Protein AF-K7KKY9-F1 (afdb_monomer_lite)

Secondary structure (DSSP, 8-state):
-PPPPPPPPPP--PPP--------------------TTTT-GGGGSHHHHHHHHHHHHHHHHHHHHHHT-SB-TTSSBSEEEEEEETTEEEEEE------

Radius of gyration: 30.66 Å; chains: 1; bounding box: 56×53×82 Å

Sequence (100 aa):
MASVPSPSPPPRSSPNNQVEAATNNGASHVDDKKPNFTDGLDHLDSPQCIERFKKYDDDYAHRLLAKYFSNKNFNGGNIFDLEITVNDEIIKSSRSCSRF

Organism: Glycine max (NCBI:txid3847)

pLDDT: mean 72.51, std 18.18, range [37.28, 96.31]

Foldseek 3Di:
DDDDDDDDDDDDDDDDDDDDDDDDPPPPPPVPPPPPPCVPCVCCPPPVNVVVVVVVVVVVVVVVCCVPVDCAHPVRHGQFPDWDADPNDIDTDGDPDPDD

Structure (mmCIF, N/CA/C/O backbone):
data_AF-K7KKY9-F1
#
_entry.id   AF-K7KKY9-F1
#
loop_
_atom_site.group_PDB
_atom_site.id
_atom_site.type_symbol
_atom_site.label_atom_id
_atom_site.label_alt_id
_atom_site.label_comp_id
_atom_site.label_asym_id
_atom_site.label_entity_id
_atom_site.label_seq_id
_atom_site.pdbx_PDB_ins_code
_atom_site.Cartn_x
_atom_site.Cartn_y
_atom_site.Cartn_z
_atom_site.occupancy
_atom_site.B_iso_or_equiv
_atom_site.auth_seq_id
_atom_site.auth_comp_id
_atom_site.auth_asym_id
_atom_site.auth_atom_id
_atom_site.pdbx_PDB_model_num
ATOM 1 N N . MET A 1 1 ? -36.233 49.064 2.083 1.00 43.88 1 MET A N 1
ATOM 2 C CA . MET A 1 1 ? -35.996 47.650 1.726 1.00 43.88 1 MET A CA 1
ATOM 3 C C . MET A 1 1 ? -35.487 47.616 0.296 1.00 43.88 1 MET A C 1
ATOM 5 O O . MET A 1 1 ? -36.181 48.130 -0.567 1.00 43.88 1 MET A O 1
ATOM 9 N N . ALA A 1 2 ? -34.270 47.127 0.056 1.00 44.62 2 ALA A N 1
ATOM 10 C CA . ALA A 1 2 ? -33.707 47.010 -1.290 1.00 44.62 2 ALA A CA 1
ATOM 11 C C . ALA A 1 2 ? -33.862 45.557 -1.762 1.00 44.62 2 ALA A C 1
ATOM 13 O O . ALA A 1 2 ? -33.429 44.642 -1.065 1.00 44.62 2 ALA A O 1
ATOM 14 N N . SER A 1 3 ? -34.530 45.353 -2.898 1.00 50.00 3 SER A N 1
ATOM 15 C CA . SER A 1 3 ? -34.741 44.042 -3.521 1.00 50.00 3 SER A CA 1
ATOM 16 C C . SER A 1 3 ? -33.674 43.840 -4.599 1.00 50.00 3 SER A C 1
ATOM 18 O O . SER A 1 3 ? -33.512 44.694 -5.469 1.00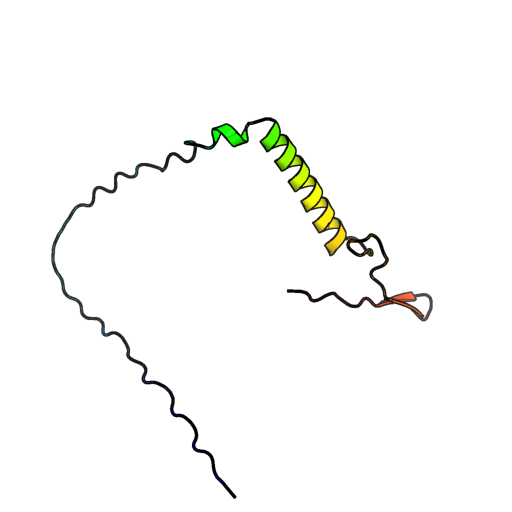 50.00 3 SER A O 1
ATOM 20 N N . VAL A 1 4 ? -32.903 42.756 -4.505 1.00 56.69 4 VAL A N 1
ATOM 21 C CA . VAL A 1 4 ? -31.836 42.408 -5.459 1.00 56.69 4 VAL A CA 1
ATOM 22 C C . VAL A 1 4 ? -32.437 41.521 -6.559 1.00 56.69 4 VAL A C 1
ATOM 24 O O . VAL A 1 4 ? -33.171 40.590 -6.221 1.00 56.69 4 VAL A O 1
ATOM 27 N N . PRO A 1 5 ? -32.167 41.760 -7.857 1.00 57.28 5 PRO A N 1
ATOM 28 C CA . PRO A 1 5 ? -32.736 40.948 -8.925 1.00 57.28 5 PRO A CA 1
ATOM 29 C C . PRO A 1 5 ? -31.984 39.617 -9.083 1.00 57.28 5 PRO A C 1
ATOM 31 O O . PRO A 1 5 ? -30.758 39.557 -9.016 1.00 57.28 5 PRO A O 1
ATOM 34 N N . SER A 1 6 ? -32.749 38.547 -9.303 1.00 63.19 6 SER A N 1
ATOM 35 C CA . SER A 1 6 ? -32.262 37.181 -9.533 1.00 63.19 6 SER A CA 1
ATOM 36 C C . SER A 1 6 ? -31.688 37.011 -10.954 1.00 63.19 6 SER A C 1
ATOM 38 O O . SER A 1 6 ? -32.316 37.489 -11.904 1.00 63.19 6 SER A O 1
ATOM 40 N N . PRO A 1 7 ? -30.546 36.325 -11.157 1.00 61.25 7 PRO A N 1
ATOM 41 C CA . PRO A 1 7 ? -30.021 36.067 -12.496 1.00 61.25 7 PRO A CA 1
ATOM 42 C C . PRO A 1 7 ? -30.783 34.931 -13.206 1.00 61.25 7 PRO A C 1
ATOM 44 O O . PRO A 1 7 ? -31.100 33.899 -12.617 1.00 61.25 7 PRO A O 1
ATOM 47 N N . SER A 1 8 ? -31.069 35.131 -14.496 1.00 65.00 8 SER A N 1
ATOM 48 C CA . SER A 1 8 ? -31.740 34.156 -15.374 1.00 65.00 8 SER A CA 1
ATOM 49 C C . SER A 1 8 ? -30.780 33.055 -15.864 1.00 65.00 8 SER A C 1
ATOM 51 O O . SER A 1 8 ? -29.586 33.325 -16.014 1.00 65.00 8 SER A O 1
ATOM 53 N N . PRO A 1 9 ? -31.264 31.828 -16.149 1.00 67.75 9 PRO A N 1
ATOM 54 C CA . PRO A 1 9 ? -30.419 30.733 -16.626 1.00 67.75 9 PRO A CA 1
ATOM 55 C C . PRO A 1 9 ? -30.000 30.922 -18.099 1.00 67.75 9 PRO A C 1
ATOM 57 O O . PRO A 1 9 ? -30.747 31.521 -18.876 1.00 67.75 9 PRO A O 1
ATOM 60 N N . PRO A 1 10 ? -28.830 30.396 -18.516 1.00 62.44 10 PRO A N 1
ATOM 61 C CA . PRO A 1 10 ? -28.364 30.498 -19.897 1.00 62.44 10 PRO A CA 1
ATOM 62 C C . PRO A 1 10 ? -29.193 29.620 -20.859 1.00 62.44 10 PRO A C 1
ATOM 64 O O . PRO A 1 10 ? -29.723 28.580 -20.450 1.00 62.44 10 PRO A O 1
ATOM 67 N N . PRO A 1 11 ? -29.297 30.001 -22.148 1.00 49.47 11 PRO A N 1
ATOM 68 C CA . PRO A 1 11 ? -30.057 29.249 -23.139 1.00 49.47 11 PRO A CA 1
ATOM 69 C C . PRO A 1 11 ? -29.365 27.918 -23.463 1.00 49.47 11 PRO A C 1
ATOM 71 O O . PRO A 1 11 ? -28.170 27.874 -23.753 1.00 49.47 11 PRO A O 1
ATOM 74 N N . ARG A 1 12 ? -30.130 26.820 -23.451 1.00 48.84 12 ARG A N 1
ATOM 75 C CA . ARG A 1 12 ? -29.692 25.535 -24.012 1.00 48.84 12 ARG A CA 1
ATOM 76 C C . ARG A 1 12 ? -29.716 25.632 -25.535 1.00 48.84 12 ARG A C 1
ATOM 78 O O . ARG A 1 12 ? -30.790 25.601 -26.128 1.00 48.84 12 ARG A O 1
ATOM 85 N N . SER A 1 13 ? -28.551 25.713 -26.168 1.00 44.22 13 SER A N 1
ATOM 86 C CA . SER A 1 13 ? -28.420 25.432 -27.596 1.00 44.22 13 SER A CA 1
ATOM 87 C C . SER A 1 13 ? -28.188 23.933 -27.792 1.00 44.22 13 SER A C 1
ATOM 89 O O . SER A 1 13 ? -27.122 23.394 -27.507 1.00 44.22 13 SER A O 1
ATOM 91 N N . SER A 1 14 ? -29.225 23.245 -28.263 1.00 56.44 14 SER A N 1
ATOM 92 C CA . SER A 1 14 ? -29.117 21.909 -28.848 1.00 56.44 14 SER A CA 1
ATOM 93 C C . SER A 1 14 ? -28.397 22.007 -30.197 1.00 56.44 14 SER A C 1
ATOM 95 O O . SER A 1 14 ? -28.867 22.757 -31.056 1.00 56.44 14 SER A O 1
ATOM 97 N N . PRO A 1 15 ? -27.312 21.255 -30.453 1.00 43.00 15 PRO A N 1
ATOM 98 C CA . PRO A 1 15 ? -26.819 21.096 -31.808 1.00 43.00 15 PRO A CA 1
ATOM 99 C C . PRO A 1 15 ? -27.687 20.074 -32.536 1.00 43.00 15 PRO A C 1
ATOM 101 O O . PRO A 1 15 ? -27.815 18.914 -32.151 1.00 43.00 15 PRO A O 1
ATOM 104 N N . ASN A 1 16 ? -28.320 20.603 -33.568 1.00 37.28 16 ASN A N 1
ATOM 105 C CA . ASN A 1 16 ? -29.188 19.986 -34.545 1.00 37.28 16 ASN A CA 1
ATOM 106 C C . ASN A 1 16 ? -28.483 18.827 -35.280 1.00 37.28 16 ASN A C 1
ATOM 108 O O . ASN A 1 16 ? -27.345 18.983 -35.723 1.00 37.28 16 ASN A O 1
ATOM 112 N N . ASN A 1 17 ? -29.174 17.699 -35.459 1.00 44.09 17 ASN A N 1
ATOM 113 C CA . ASN A 1 17 ? -28.764 16.648 -36.389 1.00 44.09 17 ASN A CA 1
ATOM 114 C C . ASN A 1 17 ? -28.905 17.189 -37.818 1.00 44.09 17 ASN A C 1
ATOM 116 O O . ASN A 1 17 ? -30.010 17.218 -38.356 1.00 44.09 17 ASN A O 1
ATOM 120 N N . GLN A 1 18 ? -27.803 17.610 -38.436 1.00 39.59 18 GLN A N 1
ATOM 121 C CA . GLN A 1 18 ? -27.742 17.771 -39.886 1.00 39.59 18 GLN A CA 1
ATOM 122 C C . GLN A 1 18 ? -26.919 16.627 -40.466 1.00 39.59 18 GLN A C 1
ATOM 124 O O . GLN A 1 18 ? -25.715 16.517 -40.245 1.00 39.59 18 GLN A O 1
ATOM 129 N N . VAL A 1 19 ? -27.629 15.741 -41.161 1.00 46.28 19 VAL A N 1
ATOM 130 C CA . VAL A 1 19 ? -27.056 14.739 -42.048 1.00 46.28 19 VAL A CA 1
ATOM 131 C C . VAL A 1 19 ? -26.641 15.481 -43.317 1.00 46.28 19 VAL A C 1
ATOM 133 O O . VAL A 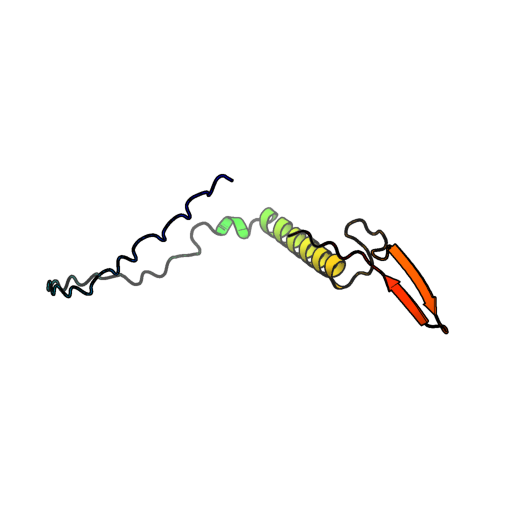1 19 ? -27.484 16.016 -44.030 1.00 46.28 19 VAL A O 1
ATOM 136 N N . GLU A 1 20 ? -25.346 15.554 -43.593 1.00 38.19 20 GLU A N 1
ATOM 137 C CA . GLU A 1 20 ? -24.867 15.918 -44.922 1.00 38.19 20 GLU A CA 1
ATOM 138 C C . GLU A 1 20 ? -23.992 14.767 -45.407 1.00 38.19 20 GLU A C 1
ATOM 140 O O . GLU A 1 20 ? -22.872 14.537 -44.948 1.00 38.19 20 GLU A O 1
ATOM 145 N N . ALA A 1 21 ? -24.597 13.952 -46.267 1.00 46.91 21 ALA A N 1
ATOM 146 C CA . ALA A 1 21 ? -23.957 12.835 -46.924 1.00 46.91 21 ALA A CA 1
ATOM 147 C C . ALA A 1 21 ? -22.989 13.381 -47.980 1.00 46.91 21 ALA A C 1
ATOM 149 O O . ALA A 1 21 ? -23.379 13.644 -49.114 1.00 46.91 21 ALA A O 1
ATOM 150 N N . ALA A 1 22 ? -21.721 13.534 -47.610 1.00 39.38 22 ALA A N 1
ATOM 151 C CA . ALA A 1 22 ? -20.632 13.656 -48.565 1.00 39.38 22 ALA A CA 1
ATOM 152 C C . ALA A 1 22 ? -19.919 12.304 -48.651 1.00 39.38 22 ALA A C 1
ATOM 154 O O . ALA A 1 22 ? -19.100 11.937 -47.812 1.00 39.38 22 ALA A O 1
ATOM 155 N N . THR A 1 23 ? -20.273 11.548 -49.686 1.00 50.31 23 THR A N 1
ATOM 156 C CA . THR A 1 23 ? -19.550 10.371 -50.157 1.00 50.31 23 THR A CA 1
ATOM 157 C C . THR A 1 23 ? -18.093 10.734 -50.436 1.00 50.31 23 THR A C 1
ATOM 159 O O . THR A 1 23 ? -17.776 11.281 -51.491 1.00 50.31 23 THR A O 1
ATOM 162 N N . ASN A 1 24 ? -17.184 10.374 -49.538 1.00 49.00 24 ASN A N 1
ATOM 163 C CA . ASN A 1 24 ? -15.874 9.933 -49.976 1.00 49.00 24 ASN A CA 1
ATOM 164 C C . ASN A 1 24 ? -15.533 8.638 -49.240 1.00 49.00 24 ASN A C 1
ATOM 166 O O . ASN A 1 24 ? -15.385 8.584 -48.025 1.00 49.00 24 ASN A O 1
ATOM 170 N N . ASN A 1 25 ? -15.464 7.559 -50.012 1.00 52.69 25 ASN A N 1
ATOM 171 C CA . ASN A 1 25 ? -14.835 6.323 -49.585 1.00 52.69 25 ASN A CA 1
ATOM 172 C C . ASN A 1 25 ? -13.324 6.550 -49.678 1.00 52.69 25 ASN A C 1
ATOM 174 O O . ASN A 1 25 ? -12.657 6.038 -50.574 1.00 52.69 25 ASN A O 1
ATOM 178 N N . GLY A 1 26 ? -12.790 7.385 -48.789 1.00 46.66 26 GLY A N 1
ATOM 179 C CA . GLY A 1 26 ? -11.370 7.398 -48.493 1.00 46.66 26 GLY A CA 1
ATOM 180 C C . GLY A 1 26 ? -11.100 6.187 -47.622 1.00 46.66 26 GLY A C 1
ATOM 181 O O . GLY A 1 26 ? -11.262 6.260 -46.408 1.00 46.66 26 GLY A O 1
ATOM 182 N N . ALA A 1 27 ? -10.750 5.058 -48.239 1.00 47.84 27 ALA A N 1
ATOM 183 C CA . ALA A 1 27 ? -10.185 3.928 -47.521 1.00 47.84 27 ALA A CA 1
ATOM 184 C C . ALA A 1 27 ? -8.899 4.410 -46.837 1.00 47.84 27 ALA A C 1
ATOM 186 O O . ALA A 1 27 ? -7.814 4.386 -47.412 1.00 47.84 27 ALA A O 1
ATOM 187 N N . SER A 1 28 ? -9.041 4.905 -45.609 1.00 50.50 28 SER A N 1
ATOM 188 C CA . SER A 1 28 ? -7.947 5.026 -44.669 1.00 50.50 28 SER A CA 1
ATOM 189 C C . SER A 1 28 ? -7.517 3.599 -44.399 1.00 50.50 28 SER A C 1
ATOM 191 O O . SER A 1 28 ? -8.109 2.913 -43.567 1.00 50.50 28 SER A O 1
ATOM 193 N N . HIS A 1 29 ? -6.519 3.135 -45.146 1.00 57.50 29 HIS A N 1
ATOM 194 C CA . HIS A 1 29 ? -5.704 2.019 -44.716 1.00 57.50 29 HIS A CA 1
ATOM 195 C C . HIS A 1 29 ? -5.000 2.486 -43.439 1.00 57.50 29 HIS A C 1
ATOM 197 O O . HIS A 1 29 ? -3.869 2.972 -43.463 1.00 57.50 29 HIS A O 1
ATOM 203 N N . VAL A 1 30 ? -5.726 2.409 -42.321 1.00 57.28 30 VAL A N 1
ATOM 204 C CA . VAL A 1 30 ? -5.119 2.261 -41.011 1.00 57.28 30 VAL A CA 1
ATOM 205 C C . VAL A 1 30 ? -4.450 0.909 -41.121 1.00 57.28 30 VAL A C 1
ATOM 207 O O . VAL A 1 30 ? -5.078 -0.130 -40.966 1.00 57.28 30 VAL A O 1
ATOM 210 N N . ASP A 1 31 ? -3.193 0.932 -41.551 1.00 62.53 31 ASP A N 1
ATOM 211 C CA . ASP A 1 31 ? -2.301 -0.181 -41.310 1.00 62.53 31 ASP A CA 1
ATOM 212 C C . ASP A 1 31 ? -2.428 -0.410 -39.803 1.00 62.53 31 ASP A C 1
ATOM 214 O O . ASP A 1 31 ? -2.091 0.492 -39.026 1.00 62.53 31 ASP A O 1
ATOM 218 N N . ASP A 1 32 ? -3.026 -1.532 -39.394 1.00 64.94 32 ASP A N 1
ATOM 219 C CA . ASP A 1 32 ? -3.125 -1.972 -38.001 1.00 64.94 32 ASP A CA 1
ATOM 220 C C . ASP A 1 32 ? -1.712 -2.323 -37.518 1.00 64.94 32 ASP A C 1
ATOM 222 O O . ASP A 1 32 ? -1.379 -3.449 -37.141 1.00 64.94 32 ASP A O 1
ATOM 226 N N . LYS A 1 33 ? -0.814 -1.343 -37.576 1.00 69.50 33 LYS A N 1
ATOM 227 C CA . LYS A 1 33 ? 0.549 -1.459 -37.130 1.00 69.50 33 LYS A CA 1
ATOM 228 C C . LYS A 1 33 ? 0.465 -1.378 -35.625 1.00 69.50 33 LYS A C 1
ATOM 230 O O . LYS A 1 33 ? 0.484 -0.297 -35.039 1.00 69.50 33 LYS A O 1
ATOM 235 N N . LYS A 1 34 ? 0.298 -2.556 -35.017 1.00 73.62 34 LYS A N 1
ATOM 236 C CA . LYS A 1 34 ? 0.362 -2.756 -33.574 1.00 73.62 34 LYS A CA 1
ATOM 237 C C . LYS A 1 34 ? 1.533 -1.917 -33.051 1.00 73.62 34 LYS A C 1
ATOM 239 O O . LYS A 1 34 ? 2.666 -2.182 -33.463 1.00 73.62 34 LYS A O 1
ATOM 244 N N . PRO A 1 35 ? 1.283 -0.897 -32.212 1.00 69.56 35 PRO A N 1
ATOM 245 C CA . PRO A 1 35 ? 2.355 -0.069 -31.693 1.00 69.56 35 PRO A CA 1
ATOM 246 C C . PRO A 1 35 ? 3.392 -0.970 -31.026 1.00 69.56 35 PRO A C 1
ATOM 248 O O . PRO A 1 35 ? 3.060 -1.855 -30.230 1.00 69.56 35 PRO A O 1
ATOM 251 N N . ASN A 1 36 ? 4.650 -0.793 -31.422 1.00 72.19 36 ASN A N 1
ATOM 252 C CA . ASN A 1 36 ? 5.757 -1.504 -30.814 1.00 72.19 36 ASN A CA 1
ATOM 253 C C . ASN A 1 36 ? 6.012 -0.858 -29.446 1.00 72.19 36 ASN A C 1
ATOM 255 O O . ASN A 1 36 ? 6.716 0.135 -29.337 1.00 72.19 36 ASN A O 1
ATOM 259 N N . PHE A 1 37 ? 5.370 -1.395 -28.409 1.00 70.19 37 PHE A N 1
ATOM 260 C CA . PHE A 1 37 ? 5.497 -0.900 -27.034 1.00 70.19 37 PHE A CA 1
ATOM 261 C C . PHE A 1 37 ? 6.848 -1.228 -26.386 1.00 70.19 37 PHE A C 1
ATOM 263 O O . PHE A 1 37 ? 7.093 -0.819 -25.255 1.00 70.19 37 PHE A O 1
ATOM 270 N N . THR A 1 38 ? 7.695 -2.006 -27.064 1.00 69.25 38 THR A N 1
ATOM 271 C CA . THR A 1 38 ? 9.021 -2.381 -26.565 1.00 69.25 38 THR A CA 1
ATOM 272 C C . THR A 1 38 ? 10.088 -1.344 -26.907 1.00 69.25 38 THR A C 1
ATOM 274 O O . THR A 1 38 ? 11.110 -1.299 -26.230 1.00 69.25 38 THR A O 1
ATOM 277 N N . ASP A 1 39 ? 9.843 -0.484 -27.900 1.00 71.25 39 ASP A N 1
ATOM 278 C CA . ASP A 1 39 ? 10.784 0.561 -28.302 1.00 71.25 39 ASP A CA 1
ATOM 279 C C . ASP A 1 39 ? 10.957 1.589 -27.167 1.00 71.25 39 ASP A C 1
ATOM 281 O O . ASP A 1 39 ? 10.020 2.295 -26.790 1.00 71.25 39 ASP A O 1
ATOM 285 N N . GLY A 1 40 ? 12.149 1.618 -26.562 1.00 73.00 40 GLY A N 1
ATOM 286 C CA . GLY A 1 40 ? 12.495 2.505 -25.445 1.00 73.00 40 GLY A CA 1
ATOM 287 C C . GLY A 1 40 ? 12.294 1.934 -24.035 1.00 73.00 40 GLY A C 1
ATOM 288 O O . GLY A 1 40 ? 12.532 2.654 -23.062 1.00 73.00 40 GLY A O 1
ATOM 289 N N . LEU A 1 41 ? 11.896 0.663 -23.891 1.00 79.75 41 LEU A N 1
ATOM 290 C CA . LEU A 1 41 ? 11.701 0.034 -22.577 1.00 79.75 41 LEU A CA 1
ATOM 291 C C . LEU A 1 41 ? 12.958 -0.660 -22.022 1.00 79.75 41 LEU A C 1
ATOM 293 O O . LEU A 1 41 ? 12.975 -1.032 -20.851 1.00 79.75 41 LEU A O 1
ATOM 297 N N . ASP A 1 42 ? 14.027 -0.772 -22.815 1.00 80.94 42 ASP A N 1
ATOM 298 C CA . ASP A 1 42 ? 15.272 -1.477 -22.456 1.00 80.94 42 ASP A CA 1
ATOM 299 C C . ASP A 1 42 ? 15.903 -0.976 -21.144 1.00 80.94 42 ASP A C 1
ATOM 301 O O . ASP A 1 42 ? 16.593 -1.705 -20.433 1.00 80.94 42 ASP A O 1
ATOM 305 N N . HIS A 1 43 ? 15.652 0.286 -20.781 1.00 80.50 43 HIS A N 1
ATOM 306 C CA . HIS A 1 43 ? 16.137 0.856 -19.528 1.00 80.50 43 HIS A CA 1
ATOM 307 C C . HIS A 1 43 ? 15.446 0.277 -18.280 1.00 80.50 43 HIS A C 1
ATOM 309 O O . HIS A 1 43 ? 16.001 0.383 -17.186 1.00 80.50 43 HIS A O 1
ATOM 315 N N . LEU A 1 44 ? 14.264 -0.341 -18.400 1.00 83.75 44 LEU A N 1
ATOM 316 C CA . LEU A 1 44 ? 13.550 -0.928 -17.259 1.00 83.75 44 LEU A CA 1
ATOM 317 C C . LEU A 1 44 ? 14.239 -2.181 -16.709 1.00 83.75 44 LEU A C 1
ATOM 319 O O . LEU A 1 44 ? 14.196 -2.401 -15.499 1.00 83.75 44 LEU A O 1
ATOM 323 N N . ASP A 1 45 ? 14.945 -2.927 -17.559 1.00 84.88 45 ASP A N 1
ATOM 324 C CA . ASP A 1 45 ? 15.741 -4.092 -17.154 1.00 84.88 45 ASP A CA 1
ATOM 325 C C . ASP A 1 45 ? 17.101 -3.703 -16.550 1.00 84.88 45 ASP A C 1
ATOM 327 O O . ASP A 1 45 ? 17.870 -4.555 -16.096 1.00 84.88 45 ASP A O 1
ATOM 331 N N . SER A 1 46 ? 17.412 -2.402 -16.496 1.00 91.00 46 SER A N 1
ATOM 332 C CA . SER A 1 46 ? 18.580 -1.909 -15.772 1.00 91.00 46 SER A CA 1
ATOM 333 C C . SER A 1 46 ? 18.506 -2.334 -14.299 1.00 91.00 46 SER A C 1
ATOM 335 O O . SER A 1 46 ? 17.465 -2.136 -13.661 1.00 91.00 46 SER A O 1
ATOM 337 N N . PRO A 1 47 ? 19.612 -2.815 -13.694 1.00 93.00 47 PRO A N 1
ATOM 338 C CA . PRO A 1 47 ? 19.653 -3.166 -12.274 1.00 93.00 47 PRO A CA 1
ATOM 339 C C . PRO A 1 47 ? 19.120 -2.056 -11.358 1.00 93.00 47 PRO A C 1
ATOM 341 O O . PRO A 1 47 ? 18.438 -2.335 -10.376 1.00 93.00 47 PR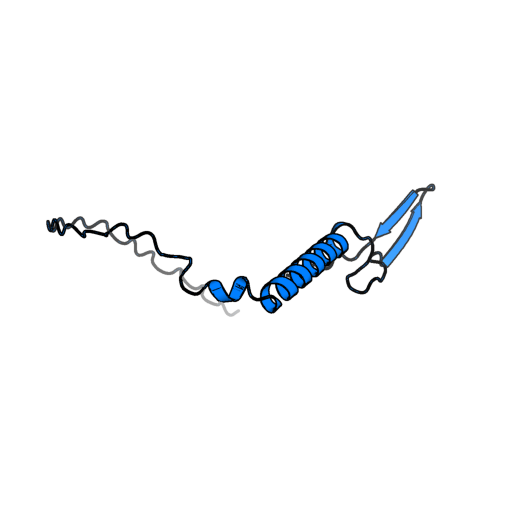O A O 1
ATOM 344 N N . GLN A 1 48 ? 19.362 -0.790 -11.721 1.00 92.88 48 GLN A N 1
ATOM 345 C CA . GLN A 1 48 ? 18.878 0.371 -10.969 1.00 92.88 48 GLN A CA 1
ATOM 346 C C . GLN A 1 48 ? 17.352 0.518 -11.020 1.00 92.88 48 GLN A C 1
ATOM 348 O O . GLN A 1 48 ? 16.738 0.906 -10.027 1.00 92.88 48 GLN A O 1
ATOM 353 N N . CYS A 1 49 ? 16.727 0.231 -12.164 1.00 91.69 49 CYS A N 1
ATOM 354 C CA . CYS A 1 49 ? 15.272 0.269 -12.309 1.00 91.69 49 CYS A CA 1
ATOM 355 C C . CYS A 1 49 ? 14.618 -0.863 -11.519 1.00 91.69 49 CYS A C 1
ATOM 357 O O . CYS A 1 49 ? 13.678 -0.611 -10.767 1.00 91.69 49 CYS A O 1
ATOM 359 N N . ILE A 1 50 ? 15.174 -2.072 -11.608 1.00 93.12 50 ILE A N 1
ATOM 360 C CA . ILE A 1 50 ? 14.694 -3.243 -10.867 1.00 93.12 50 ILE A CA 1
ATOM 361 C C . ILE A 1 50 ? 14.781 -3.010 -9.352 1.00 93.12 50 ILE A C 1
ATOM 363 O O . ILE A 1 50 ? 13.825 -3.287 -8.629 1.00 93.12 50 ILE A O 1
ATOM 367 N N . GLU A 1 51 ?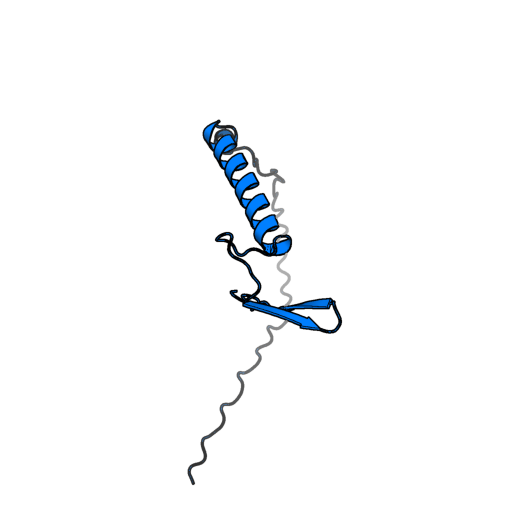 15.903 -2.482 -8.856 1.00 95.81 51 GLU A N 1
ATOM 368 C CA . GLU A 1 51 ? 16.081 -2.182 -7.431 1.00 95.81 51 GLU A CA 1
ATOM 369 C C . GLU A 1 51 ? 15.082 -1.124 -6.941 1.00 95.81 51 GLU A C 1
ATOM 371 O O . GLU A 1 51 ? 14.429 -1.310 -5.912 1.00 95.81 51 GLU A O 1
ATOM 376 N N . ARG A 1 52 ? 14.899 -0.035 -7.702 1.00 95.12 52 ARG A N 1
ATOM 377 C CA . ARG A 1 52 ? 13.914 1.008 -7.374 1.00 95.12 52 ARG A CA 1
ATOM 378 C C . ARG A 1 52 ? 12.489 0.476 -7.382 1.00 95.12 52 ARG A C 1
ATOM 380 O O . ARG A 1 52 ? 11.713 0.856 -6.511 1.00 95.12 52 ARG A O 1
ATOM 387 N N . PHE A 1 53 ? 12.152 -0.380 -8.345 1.00 93.75 53 PHE A N 1
ATOM 388 C CA . PHE A 1 53 ? 10.833 -0.993 -8.430 1.00 93.75 53 PHE A CA 1
ATOM 389 C C . PHE A 1 53 ? 10.552 -1.854 -7.199 1.00 93.75 53 PHE A C 1
ATOM 391 O O . PHE A 1 53 ? 9.536 -1.645 -6.546 1.00 93.75 53 PHE A O 1
ATOM 398 N N . LYS A 1 54 ? 11.482 -2.745 -6.830 1.00 95.75 54 LYS A N 1
ATOM 399 C CA . LYS A 1 54 ? 11.354 -3.580 -5.625 1.00 95.75 54 LYS A CA 1
ATOM 400 C C . LYS A 1 54 ? 11.162 -2.735 -4.372 1.00 95.75 54 LYS A C 1
ATOM 402 O O . LYS A 1 54 ? 10.217 -2.953 -3.627 1.00 95.75 54 LYS A O 1
ATOM 407 N N . LYS A 1 55 ? 12.000 -1.711 -4.194 1.00 96.31 55 LYS A N 1
ATOM 408 C CA . LYS A 1 55 ? 11.868 -0.783 -3.069 1.00 96.31 55 LYS A CA 1
ATOM 409 C C . LYS A 1 55 ? 10.493 -0.114 -3.037 1.00 96.31 55 LYS A C 1
ATOM 411 O O . LYS A 1 55 ? 9.885 -0.014 -1.979 1.00 96.31 55 LYS A O 1
ATOM 416 N N . TYR A 1 56 ? 10.015 0.367 -4.183 1.00 96.31 56 TYR A N 1
ATOM 417 C CA . TYR A 1 56 ? 8.714 1.019 -4.261 1.00 96.31 56 TYR A CA 1
ATOM 418 C C . TYR A 1 56 ? 7.565 0.057 -3.942 1.00 96.31 56 TYR A C 1
ATOM 420 O O . TYR A 1 56 ? 6.628 0.455 -3.255 1.00 96.31 56 TYR A O 1
ATOM 428 N N . ASP A 1 57 ? 7.635 -1.181 -4.430 1.00 95.69 57 ASP A N 1
ATOM 429 C CA . ASP A 1 57 ? 6.635 -2.218 -4.173 1.00 95.69 57 ASP A CA 1
ATOM 430 C C . ASP A 1 57 ? 6.563 -2.560 -2.676 1.00 95.69 57 ASP A C 1
ATOM 432 O O . ASP A 1 57 ? 5.486 -2.503 -2.075 1.00 95.69 57 ASP A O 1
ATOM 436 N N . ASP A 1 58 ? 7.721 -2.766 -2.043 1.00 96.00 58 ASP A N 1
ATOM 437 C CA . ASP A 1 58 ? 7.832 -3.004 -0.601 1.00 96.00 58 ASP A CA 1
ATOM 438 C C . ASP A 1 58 ? 7.282 -1.812 0.207 1.00 96.00 58 ASP A C 1
ATOM 440 O O . ASP A 1 58 ? 6.426 -1.978 1.084 1.00 96.00 58 ASP A O 1
ATOM 444 N N . ASP A 1 59 ? 7.706 -0.586 -0.119 1.00 93.75 59 ASP A N 1
ATOM 445 C CA . ASP A 1 59 ? 7.240 0.642 0.538 1.00 93.75 59 ASP A CA 1
ATOM 446 C C . ASP A 1 59 ? 5.719 0.834 0.365 1.00 93.75 59 ASP A C 1
ATOM 448 O O . ASP A 1 59 ? 5.014 1.276 1.284 1.00 93.75 59 ASP A O 1
ATOM 452 N N . TYR A 1 60 ? 5.182 0.498 -0.811 1.00 93.06 60 TYR A N 1
ATOM 453 C CA . TYR A 1 60 ? 3.755 0.575 -1.109 1.00 93.06 60 TYR A CA 1
ATOM 454 C C . TYR A 1 60 ? 2.953 -0.442 -0.293 1.00 93.06 60 TYR A C 1
ATOM 456 O O . TYR A 1 60 ? 1.959 -0.066 0.341 1.00 93.06 60 TYR A O 1
ATOM 464 N N . ALA A 1 61 ? 3.400 -1.699 -0.253 1.00 92.50 61 ALA A N 1
ATOM 465 C CA . ALA A 1 61 ? 2.780 -2.756 0.537 1.00 92.50 61 ALA A CA 1
ATOM 466 C C . ALA A 1 61 ? 2.783 -2.402 2.031 1.00 92.50 61 ALA A C 1
ATOM 468 O O . ALA A 1 61 ? 1.736 -2.446 2.686 1.00 92.50 61 ALA A O 1
ATOM 469 N N . HIS A 1 62 ? 3.921 -1.940 2.558 1.00 88.12 62 HIS A N 1
ATOM 470 C CA . HIS A 1 62 ? 4.032 -1.472 3.937 1.00 88.12 62 HIS A CA 1
ATOM 471 C C . HIS A 1 62 ? 3.072 -0.320 4.241 1.00 88.12 62 HIS A C 1
ATOM 473 O O . HIS A 1 62 ? 2.406 -0.332 5.280 1.00 88.12 62 HIS A O 1
ATOM 479 N N . ARG A 1 63 ? 2.939 0.654 3.332 1.00 86.44 63 ARG A N 1
ATOM 480 C CA . ARG A 1 63 ? 1.996 1.767 3.497 1.00 86.44 63 ARG A CA 1
ATOM 481 C C . ARG A 1 63 ? 0.545 1.293 3.529 1.00 86.44 63 ARG A C 1
ATOM 483 O O . ARG A 1 63 ? -0.233 1.806 4.334 1.00 86.44 63 ARG A O 1
ATOM 490 N N . LEU A 1 64 ? 0.164 0.348 2.670 1.00 88.56 64 LEU A N 1
ATOM 491 C CA . LEU A 1 64 ? -1.189 -0.219 2.654 1.00 88.56 64 LEU A CA 1
ATOM 492 C C . LEU A 1 64 ? -1.498 -0.957 3.958 1.00 88.56 64 LEU A C 1
ATOM 494 O O . LEU A 1 64 ? -2.543 -0.713 4.566 1.00 88.56 64 LEU A O 1
ATOM 498 N N . LEU A 1 65 ? -0.569 -1.796 4.417 1.00 86.88 65 LEU A N 1
ATOM 499 C CA . LEU A 1 65 ? -0.694 -2.520 5.680 1.00 86.88 65 LEU A CA 1
ATOM 500 C C . LEU A 1 65 ? -0.810 -1.559 6.866 1.00 86.88 65 LEU A C 1
ATOM 502 O O . LEU A 1 65 ? -1.723 -1.689 7.679 1.00 86.88 65 LEU A O 1
ATOM 506 N N . ALA A 1 66 ? 0.046 -0.539 6.925 1.00 81.94 66 ALA A N 1
ATOM 507 C CA . ALA A 1 66 ? -0.008 0.476 7.969 1.00 81.94 66 ALA A CA 1
ATOM 508 C C . ALA A 1 66 ? -1.307 1.300 7.936 1.00 81.94 66 ALA A C 1
ATOM 510 O O . ALA A 1 66 ? -1.824 1.668 8.983 1.00 81.94 66 ALA A O 1
ATOM 511 N N . LYS A 1 67 ? -1.859 1.590 6.753 1.00 81.25 67 LYS A N 1
ATOM 512 C CA . LYS A 1 67 ? -3.063 2.421 6.626 1.00 81.25 67 LYS A CA 1
ATOM 513 C C . LYS A 1 67 ? -4.347 1.690 7.024 1.00 81.25 67 LYS A C 1
ATOM 515 O O . LYS A 1 67 ? -5.223 2.315 7.613 1.00 81.25 67 LYS A O 1
ATOM 520 N N . TYR A 1 68 ? -4.483 0.417 6.650 1.00 81.94 68 TYR A N 1
ATOM 521 C CA . TYR A 1 68 ? -5.758 -0.306 6.765 1.00 81.94 68 TYR A CA 1
ATOM 522 C C . TYR A 1 68 ? -5.757 -1.418 7.813 1.00 81.94 68 TYR A C 1
ATOM 524 O O . TYR A 1 68 ? -6.818 -1.751 8.331 1.00 81.94 68 TYR A O 1
ATOM 532 N N . PHE A 1 69 ? -4.594 -1.986 8.131 1.00 83.25 69 PHE A N 1
ATOM 533 C CA . PHE A 1 69 ? -4.484 -3.157 9.006 1.00 83.25 69 PHE A CA 1
ATOM 534 C C . PHE A 1 69 ? -3.715 -2.877 10.299 1.00 83.25 69 PHE A C 1
ATOM 536 O O . PHE A 1 69 ? -3.615 -3.748 11.160 1.00 83.25 69 PHE A O 1
ATOM 543 N N . SER A 1 70 ? -3.174 -1.669 10.457 1.00 80.62 70 SER A N 1
ATOM 544 C CA . SER A 1 70 ? -2.477 -1.264 11.669 1.00 80.62 70 SER A CA 1
ATOM 545 C C . SER A 1 70 ? -3.346 -0.340 12.508 1.00 80.62 70 SER A C 1
ATOM 547 O O . SER A 1 70 ? -3.893 0.647 12.027 1.00 80.62 70 SER A O 1
ATOM 549 N N . ASN A 1 71 ? -3.356 -0.595 13.812 1.00 80.69 71 ASN A N 1
ATOM 550 C CA . ASN A 1 71 ? -3.893 0.321 14.818 1.00 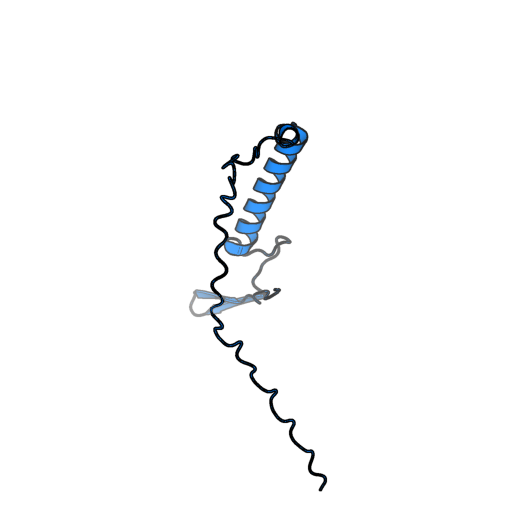80.69 71 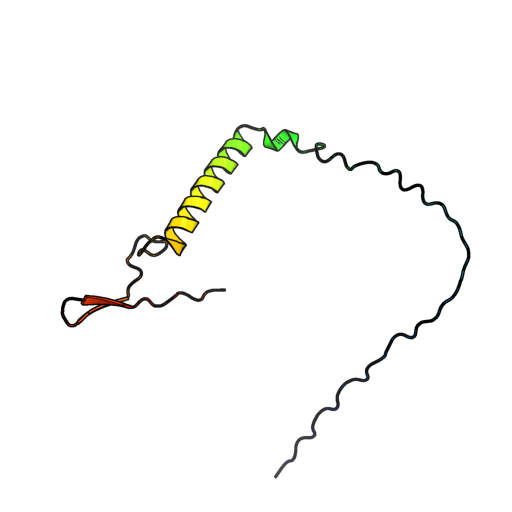ASN A CA 1
ATOM 551 C C . ASN A 1 71 ? -2.915 1.474 15.129 1.00 80.69 71 ASN A C 1
ATOM 553 O O . ASN A 1 71 ? -2.981 2.100 16.188 1.00 80.69 71 ASN A O 1
ATOM 557 N N . LYS A 1 72 ? -1.954 1.726 14.233 1.00 80.56 72 LYS A N 1
ATOM 558 C CA . LYS A 1 72 ? -0.897 2.727 14.385 1.00 80.56 72 LYS A CA 1
ATOM 559 C C . LYS A 1 72 ? -0.919 3.679 13.192 1.00 80.56 72 LYS A C 1
ATOM 561 O O . LYS A 1 72 ? -1.138 3.254 12.064 1.00 80.56 72 LYS A O 1
ATOM 566 N N . ASN A 1 73 ? -0.694 4.962 13.443 1.00 75.38 73 ASN A N 1
ATOM 567 C CA . ASN A 1 73 ? -0.581 5.988 12.414 1.00 75.38 73 ASN A CA 1
ATOM 568 C C . ASN A 1 73 ? 0.714 5.806 11.593 1.00 75.38 73 ASN A C 1
ATOM 570 O O . ASN A 1 73 ? 1.575 4.996 11.941 1.00 75.38 73 ASN A O 1
ATOM 574 N N . PHE A 1 74 ? 0.879 6.580 10.512 1.00 67.19 74 PHE A N 1
ATOM 575 C CA . PHE A 1 74 ? 2.058 6.499 9.630 1.00 67.19 74 PHE A CA 1
ATOM 576 C C . PHE A 1 74 ? 3.401 6.702 10.356 1.00 67.19 74 PHE A C 1
ATOM 578 O O . PHE A 1 74 ? 4.428 6.234 9.880 1.00 67.19 74 PHE A O 1
ATOM 585 N N . ASN A 1 75 ? 3.398 7.366 11.513 1.00 73.88 75 ASN A N 1
ATOM 586 C CA . ASN A 1 75 ? 4.574 7.613 12.346 1.00 73.88 75 ASN A CA 1
ATOM 587 C C . ASN A 1 75 ? 4.777 6.532 13.426 1.00 73.88 75 ASN A C 1
ATOM 589 O O . ASN A 1 75 ? 5.619 6.689 14.305 1.00 73.88 75 ASN A O 1
ATOM 593 N N . GLY A 1 76 ? 3.994 5.449 13.401 1.00 72.81 76 GLY A N 1
ATOM 594 C CA . GLY A 1 76 ? 4.065 4.365 14.378 1.00 72.81 76 GLY A CA 1
ATOM 595 C C . GLY A 1 76 ? 3.453 4.689 15.748 1.00 72.81 76 GLY A C 1
ATOM 596 O O . GLY A 1 76 ? 3.592 3.882 16.666 1.00 72.81 76 GLY A O 1
ATOM 597 N N . GLY A 1 77 ? 2.770 5.824 15.904 1.00 79.38 77 GLY A N 1
ATOM 598 C CA . GLY A 1 77 ? 1.992 6.160 17.102 1.00 79.38 77 GLY A CA 1
ATOM 599 C C . GLY A 1 77 ? 0.608 5.508 17.093 1.00 79.38 77 GLY A C 1
ATOM 600 O O . GLY A 1 77 ? 0.145 5.074 16.047 1.00 79.38 77 GLY A O 1
ATOM 601 N N . ASN A 1 78 ? -0.066 5.430 18.239 1.00 82.69 78 ASN A N 1
ATOM 602 C CA . ASN A 1 78 ? -1.434 4.899 18.327 1.00 82.69 78 ASN A CA 1
ATOM 603 C C . ASN A 1 78 ? -2.420 5.754 17.495 1.00 82.69 78 ASN A C 1
ATOM 605 O O . ASN A 1 78 ? -2.293 6.978 17.484 1.00 82.69 78 ASN A O 1
ATOM 609 N N . ILE A 1 79 ? -3.378 5.134 16.789 1.00 81.38 79 ILE A N 1
ATOM 610 C CA . ILE A 1 79 ? -4.456 5.868 16.081 1.00 81.38 79 ILE A CA 1
ATOM 611 C C . ILE A 1 79 ? -5.616 6.258 16.995 1.00 81.38 79 ILE A C 1
ATOM 613 O O . ILE A 1 79 ? -6.443 7.082 16.610 1.00 81.38 79 ILE A O 1
ATOM 617 N N . PHE A 1 80 ? -5.726 5.612 18.153 1.00 85.88 80 PHE A N 1
ATOM 618 C CA . PHE A 1 80 ? -6.808 5.861 19.089 1.00 85.88 80 PHE A CA 1
ATOM 619 C C . PHE A 1 80 ? -6.429 7.004 20.026 1.00 85.88 80 PHE A C 1
ATOM 621 O O . PHE A 1 80 ? -5.386 6.956 20.677 1.00 85.88 80 PHE A O 1
ATOM 628 N N . ASP A 1 81 ? -7.298 8.008 20.095 1.00 84.44 81 ASP A N 1
ATOM 629 C CA . ASP A 1 81 ? -7.145 9.147 21.003 1.00 84.44 81 ASP A CA 1
ATOM 630 C C . ASP A 1 81 ? -7.723 8.830 22.387 1.00 84.44 81 ASP A C 1
ATOM 632 O O . ASP A 1 81 ? -7.255 9.350 23.397 1.00 84.44 81 ASP A O 1
ATOM 636 N N . LEU A 1 82 ? -8.753 7.977 22.431 1.00 86.06 82 LEU A N 1
ATOM 637 C CA . LEU A 1 82 ? -9.466 7.623 23.650 1.00 86.06 82 LEU A CA 1
ATOM 638 C C . LEU A 1 82 ? -9.713 6.115 23.711 1.00 86.06 82 LEU A C 1
ATOM 640 O O . LEU A 1 82 ? -10.166 5.507 22.741 1.00 86.06 82 LEU A O 1
ATOM 644 N N . GLU A 1 83 ? -9.457 5.544 24.881 1.00 90.50 83 GLU A N 1
ATOM 645 C CA . GLU A 1 83 ? -9.749 4.159 25.234 1.00 90.50 83 GLU A CA 1
ATOM 646 C C . GLU A 1 83 ? -10.545 4.166 26.543 1.00 90.50 83 GLU A C 1
ATOM 648 O O . GLU A 1 83 ? -10.101 4.754 27.530 1.00 90.50 83 GLU A O 1
ATOM 653 N N . ILE A 1 84 ? -11.741 3.575 26.534 1.00 91.88 84 ILE A N 1
ATOM 654 C CA . ILE A 1 84 ? -12.609 3.458 27.712 1.00 91.88 84 ILE A CA 1
ATOM 655 C C . ILE A 1 84 ? -13.010 1.997 27.925 1.00 91.88 84 ILE A C 1
ATOM 657 O O . ILE A 1 84 ? -13.234 1.267 26.960 1.00 91.88 84 ILE A O 1
ATOM 661 N N . THR A 1 85 ? -13.140 1.590 29.187 1.00 94.19 85 THR A N 1
ATOM 662 C CA . THR A 1 85 ? -13.623 0.255 29.565 1.00 94.19 85 THR A CA 1
ATOM 663 C C . THR A 1 85 ? -15.056 0.357 30.070 1.00 94.19 85 THR A C 1
ATOM 665 O O . THR A 1 85 ? -15.326 1.099 31.016 1.00 94.19 85 THR A O 1
ATOM 668 N N . VAL A 1 86 ? -15.977 -0.384 29.456 1.00 91.94 86 VAL A N 1
ATOM 669 C CA . VAL A 1 86 ? -17.390 -0.456 29.851 1.00 91.94 86 VAL A CA 1
ATOM 670 C C . VAL A 1 86 ? -17.775 -1.926 29.951 1.00 91.94 86 VAL A C 1
ATOM 672 O O . VAL A 1 86 ? -17.703 -2.634 28.956 1.00 91.94 86 VAL A O 1
ATOM 675 N N . ASN A 1 87 ? -18.196 -2.383 31.135 1.00 88.19 87 ASN A N 1
ATOM 676 C CA . ASN A 1 87 ? -18.622 -3.773 31.371 1.00 88.19 87 ASN A CA 1
ATOM 677 C C . ASN A 1 87 ? -17.612 -4.816 30.838 1.00 88.19 87 ASN A C 1
ATOM 679 O O . ASN A 1 87 ? -17.992 -5.729 30.112 1.00 88.19 87 ASN A O 1
ATOM 683 N N . ASP A 1 88 ? -16.326 -4.634 31.155 1.00 92.38 88 ASP A N 1
ATOM 684 C CA . ASP A 1 88 ? -15.193 -5.464 30.706 1.00 92.38 88 ASP A CA 1
ATOM 685 C C . ASP A 1 88 ? -14.879 -5.436 29.193 1.00 92.38 88 ASP A C 1
ATOM 687 O O . ASP A 1 88 ? -13.917 -6.064 28.749 1.00 92.38 88 ASP A O 1
ATOM 691 N N . GLU A 1 89 ? -15.609 -4.649 28.396 1.00 92.25 89 GLU A N 1
ATOM 692 C CA . GLU A 1 89 ? -15.312 -4.401 26.984 1.00 92.25 89 GLU A CA 1
ATOM 693 C C . GLU A 1 89 ? -14.494 -3.112 26.805 1.00 92.25 89 GLU A C 1
ATOM 695 O O . GLU A 1 89 ? -14.748 -2.091 27.450 1.00 92.25 89 GLU A O 1
ATOM 700 N N . ILE A 1 90 ? -13.500 -3.150 25.912 1.00 93.00 90 ILE A N 1
ATOM 701 C CA . ILE A 1 90 ? -12.651 -1.996 25.593 1.00 93.00 90 ILE A CA 1
ATOM 702 C C . ILE A 1 90 ? -13.178 -1.318 24.329 1.00 93.00 90 ILE A C 1
ATOM 704 O O . ILE A 1 90 ? -13.059 -1.853 23.227 1.00 93.00 90 ILE A O 1
ATOM 708 N N . ILE A 1 91 ? -13.685 -0.097 24.480 1.00 90.12 91 ILE A N 1
ATOM 709 C CA . ILE A 1 91 ? -14.128 0.748 23.371 1.00 90.12 91 ILE A CA 1
ATOM 710 C C . ILE A 1 91 ? -13.027 1.763 23.063 1.00 90.12 91 ILE A C 1
ATOM 712 O O . ILE A 1 91 ? -12.597 2.521 23.936 1.00 90.12 91 ILE A O 1
ATOM 716 N N . LYS A 1 92 ? -12.582 1.802 21.803 1.00 89.62 92 LYS A N 1
ATOM 717 C CA . LYS A 1 92 ? -11.562 2.746 21.330 1.00 89.62 92 LYS A CA 1
ATOM 718 C C . LYS A 1 92 ? -12.151 3.720 20.320 1.00 89.62 92 LYS A C 1
ATOM 720 O O . LYS A 1 92 ? -12.885 3.320 19.420 1.00 89.62 92 LYS A O 1
ATOM 725 N N . SER A 1 93 ? -11.795 4.992 20.446 1.00 86.00 93 SER A N 1
ATOM 726 C CA . SER A 1 93 ? -12.173 6.050 19.510 1.00 86.00 93 SER A CA 1
ATOM 727 C C . SER A 1 93 ? -10.939 6.569 18.784 1.00 86.00 93 SER A C 1
ATOM 729 O O . SER A 1 93 ? -9.915 6.854 19.407 1.00 86.00 93 SER A O 1
ATOM 731 N N . SER A 1 94 ? -11.033 6.691 17.462 1.00 79.81 94 SER A N 1
ATOM 732 C CA . SER A 1 94 ? -10.016 7.320 16.623 1.00 79.81 94 SER A CA 1
ATOM 733 C C . SER A 1 94 ? -10.625 8.492 15.860 1.00 79.81 94 SER A C 1
ATOM 735 O O . SER A 1 94 ? -11.752 8.426 15.362 1.00 79.81 94 SER A O 1
ATOM 737 N N . ARG A 1 95 ? -9.872 9.585 15.724 1.00 73.56 95 ARG A N 1
ATOM 738 C CA . ARG A 1 95 ? -10.208 10.643 14.770 1.00 73.56 95 ARG A CA 1
ATOM 739 C C . ARG A 1 95 ? -9.779 10.175 13.386 1.00 73.56 95 ARG A C 1
ATOM 741 O O . ARG A 1 95 ? -8.613 10.296 13.014 1.00 73.56 95 ARG A O 1
ATOM 748 N N . SER A 1 96 ? -10.708 9.616 12.614 1.00 62.84 96 SER A N 1
ATOM 749 C CA . SER A 1 96 ? -10.440 9.239 11.225 1.00 62.84 96 SER A CA 1
ATOM 750 C C . SER A 1 96 ? -9.926 10.457 10.448 1.00 62.84 96 SER A C 1
ATOM 752 O O . SER A 1 96 ? -10.631 11.457 10.303 1.00 62.84 96 SER A O 1
ATOM 754 N N . CYS A 1 97 ? -8.688 10.385 9.959 1.00 55.69 97 CYS A N 1
ATOM 755 C CA . CYS A 1 97 ? -8.089 11.422 9.127 1.00 55.69 97 CYS A CA 1
ATOM 756 C C . CYS A 1 97 ? -8.746 11.398 7.739 1.00 55.69 97 CYS A C 1
ATOM 758 O O . CYS A 1 97 ? -8.305 10.680 6.843 1.00 55.69 97 CYS A O 1
ATOM 760 N N . SER A 1 98 ? -9.806 12.180 7.549 1.00 51.31 98 SER A N 1
ATOM 761 C CA . SER A 1 98 ? -10.301 12.540 6.222 1.00 51.31 98 SER A CA 1
ATOM 762 C C . SER A 1 98 ? -9.386 13.620 5.634 1.00 51.31 98 SER A C 1
ATOM 764 O O . SER A 1 98 ? -9.659 14.813 5.765 1.00 51.31 98 SER A O 1
ATOM 766 N N . ARG A 1 99 ? -8.265 13.223 5.028 1.00 49.53 99 ARG A N 1
ATOM 767 C CA . ARG A 1 99 ? -7.542 14.084 4.081 1.00 49.53 99 ARG A CA 1
ATOM 768 C C . ARG A 1 99 ? -7.668 13.470 2.691 1.00 49.53 99 ARG A C 1
ATOM 770 O O . ARG A 1 99 ? -7.134 12.385 2.463 1.00 49.53 99 ARG A O 1
ATOM 777 N N . PHE A 1 100 ? -8.446 14.147 1.849 1.00 40.12 100 PHE A N 1
ATOM 778 C CA . PHE A 1 100 ? -8.518 13.948 0.403 1.00 40.12 100 PHE A CA 1
ATOM 779 C C . PHE A 1 100 ? -7.322 14.619 -0.269 1.00 40.12 100 PHE A C 1
ATOM 781 O O . PHE A 1 100 ? -6.881 15.667 0.261 1.00 40.12 100 PHE A O 1
#